Protein AF-A0A7K1BSN0-F1 (afdb_monomer_lite)

Structure (mmCIF, N/CA/C/O backbone):
data_AF-A0A7K1BSN0-F1
#
_entry.id   AF-A0A7K1BSN0-F1
#
loop_
_atom_site.group_PDB
_atom_site.id
_atom_site.type_symbol
_atom_site.label_atom_id
_atom_site.label_alt_id
_atom_site.label_comp_id
_atom_site.label_asym_id
_atom_site.label_entity_id
_atom_site.label_seq_id
_atom_site.pdbx_PDB_ins_code
_atom_site.Cartn_x
_atom_site.Cartn_y
_atom_site.Cartn_z
_atom_site.occupancy
_atom_site.B_iso_or_equiv
_atom_site.auth_seq_id
_atom_site.auth_comp_id
_atom_site.auth_asym_id
_atom_site.auth_atom_id
_atom_site.pdbx_PDB_model_num
ATOM 1 N N . ILE A 1 1 ? 2.130 3.458 6.129 1.00 97.44 1 ILE A N 1
ATOM 2 C CA . ILE A 1 1 ? 3.3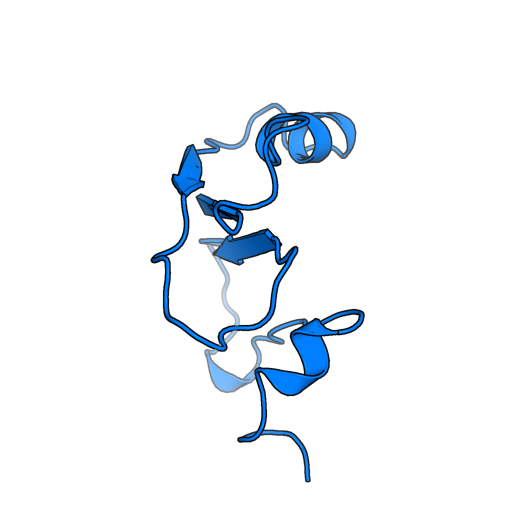50 2.931 5.464 1.00 97.44 1 ILE A CA 1
ATOM 3 C C . ILE A 1 1 ? 3.021 2.647 4.006 1.00 97.44 1 ILE A C 1
ATOM 5 O O . ILE A 1 1 ? 1.959 2.094 3.747 1.00 97.44 1 ILE A O 1
ATOM 9 N N . LEU A 1 2 ? 3.896 3.031 3.076 1.00 98.44 2 LEU A N 1
ATOM 10 C CA . LEU A 1 2 ? 3.795 2.675 1.660 1.00 98.44 2 LEU A CA 1
ATOM 11 C C . LEU A 1 2 ? 5.011 1.840 1.245 1.00 98.44 2 LEU A C 1
ATOM 13 O O . LEU A 1 2 ? 6.132 2.153 1.645 1.00 98.44 2 LEU A O 1
ATOM 17 N N . THR A 1 3 ? 4.804 0.804 0.435 1.00 98.62 3 THR A N 1
ATOM 18 C CA . THR A 1 3 ? 5.896 0.061 -0.212 1.00 98.62 3 THR A CA 1
ATOM 19 C C . THR A 1 3 ? 5.765 0.145 -1.724 1.00 98.62 3 THR A C 1
ATOM 21 O O . THR A 1 3 ? 4.656 0.269 -2.245 1.00 98.62 3 THR A O 1
ATOM 24 N N . ALA A 1 4 ? 6.889 0.108 -2.432 1.00 98.50 4 ALA A N 1
ATOM 25 C CA . ALA A 1 4 ? 6.923 0.010 -3.887 1.00 98.50 4 ALA A CA 1
ATOM 26 C C . ALA A 1 4 ? 7.839 -1.139 -4.305 1.00 98.50 4 ALA A C 1
ATOM 28 O O . ALA A 1 4 ? 8.854 -1.393 -3.653 1.00 98.50 4 ALA A O 1
ATOM 29 N N . THR A 1 5 ? 7.484 -1.840 -5.378 1.00 98.44 5 THR A N 1
ATOM 30 C CA . THR A 1 5 ? 8.367 -2.845 -5.973 1.00 98.44 5 THR A CA 1
ATOM 31 C C . THR A 1 5 ? 9.669 -2.207 -6.478 1.00 98.44 5 THR A C 1
ATOM 33 O O . THR A 1 5 ? 9.656 -1.036 -6.869 1.00 98.44 5 THR A O 1
ATOM 36 N N . PRO A 1 6 ? 10.798 -2.946 -6.486 1.00 98.19 6 PRO A N 1
ATOM 37 C CA . PRO A 1 6 ? 12.111 -2.395 -6.849 1.00 98.19 6 PRO A CA 1
ATOM 38 C C . PRO A 1 6 ? 12.189 -1.769 -8.250 1.00 98.19 6 PRO A C 1
ATOM 40 O O . PRO A 1 6 ? 13.048 -0.931 -8.513 1.00 98.19 6 PRO A O 1
ATOM 43 N N . ASP A 1 7 ? 11.286 -2.158 -9.150 1.00 98.19 7 ASP A N 1
ATOM 44 C CA . ASP A 1 7 ? 11.171 -1.646 -10.515 1.00 98.19 7 ASP A CA 1
ATOM 45 C C . ASP A 1 7 ? 10.464 -0.275 -10.620 1.00 98.19 7 ASP A C 1
ATOM 47 O O . ASP A 1 7 ? 10.331 0.260 -11.722 1.00 98.19 7 ASP A O 1
ATOM 51 N N . LEU A 1 8 ? 10.038 0.328 -9.500 1.00 98.25 8 LEU A N 1
ATOM 52 C CA . LEU A 1 8 ? 9.474 1.680 -9.430 1.00 98.25 8 LEU A CA 1
ATOM 53 C C . LEU A 1 8 ? 10.414 2.642 -8.694 1.00 98.25 8 LEU A C 1
ATOM 55 O O . LEU A 1 8 ? 10.456 2.677 -7.467 1.00 98.25 8 LEU A O 1
ATOM 59 N N . ASN A 1 9 ? 11.121 3.481 -9.452 1.00 97.00 9 ASN A N 1
ATOM 60 C CA . ASN A 1 9 ? 12.134 4.401 -8.919 1.00 97.00 9 ASN A CA 1
ATOM 61 C C . ASN A 1 9 ? 11.975 5.863 -9.383 1.00 97.00 9 ASN A C 1
ATOM 63 O O . ASN A 1 9 ? 12.851 6.685 -9.132 1.00 97.00 9 ASN A O 1
ATOM 67 N N . ALA A 1 10 ? 10.866 6.200 -10.046 1.00 97.69 10 ALA A N 1
ATOM 68 C CA . ALA A 1 10 ? 10.652 7.538 -10.601 1.00 97.69 10 ALA A CA 1
ATOM 69 C C . ALA A 1 10 ? 10.285 8.595 -9.542 1.00 97.69 10 ALA A C 1
ATOM 71 O O . ALA A 1 10 ? 10.570 9.774 -9.729 1.00 97.69 10 ALA A O 1
ATOM 72 N N . THR A 1 11 ? 9.618 8.200 -8.451 1.00 96.50 11 THR A N 1
ATOM 73 C CA . THR A 1 11 ? 9.194 9.111 -7.374 1.00 96.50 11 THR A CA 1
ATOM 74 C C . THR A 1 11 ? 8.838 8.351 -6.092 1.00 96.50 11 THR A C 1
ATOM 76 O O . THR A 1 11 ? 8.674 7.130 -6.105 1.00 96.50 11 THR A O 1
ATOM 79 N N . PHE A 1 12 ? 8.678 9.074 -4.980 1.00 97.12 12 PHE A N 1
ATOM 80 C CA . PHE A 1 12 ? 8.209 8.524 -3.709 1.00 97.12 12 PHE A CA 1
ATOM 81 C C . PHE A 1 12 ? 6.672 8.477 -3.644 1.00 97.12 12 PHE A C 1
ATOM 83 O O . PHE A 1 12 ? 6.035 9.524 -3.774 1.00 97.12 12 PHE A O 1
ATOM 90 N N . PRO A 1 13 ? 6.049 7.332 -3.296 1.00 97.19 13 PRO A N 1
ATOM 91 C CA . PRO A 1 13 ? 4.598 7.254 -3.087 1.00 97.19 13 PRO A CA 1
ATOM 92 C C . PRO A 1 13 ? 4.055 8.247 -2.043 1.00 97.19 13 PRO A C 1
ATOM 94 O O . PRO A 1 13 ? 2.959 8.781 -2.193 1.00 97.19 13 PRO A O 1
ATOM 97 N N . ALA A 1 14 ? 4.835 8.547 -0.999 1.00 97.19 14 ALA A N 1
ATOM 98 C CA . ALA A 1 14 ? 4.453 9.524 0.020 1.00 97.19 14 ALA A CA 1
ATOM 99 C C . ALA A 1 14 ? 4.360 10.971 -0.503 1.00 97.19 14 ALA A C 1
ATOM 101 O O . ALA A 1 14 ? 3.734 11.794 0.157 1.00 97.19 14 ALA A O 1
ATOM 102 N N . ALA A 1 15 ? 4.973 11.307 -1.645 1.00 96.00 15 ALA A N 1
ATOM 103 C CA . ALA A 1 15 ? 4.795 12.624 -2.261 1.00 96.00 15 ALA A CA 1
ATOM 104 C C . ALA A 1 15 ? 3.355 12.782 -2.773 1.00 96.00 15 ALA A C 1
ATOM 106 O O . ALA A 1 15 ? 2.664 13.707 -2.357 1.00 96.00 15 ALA A O 1
ATOM 107 N N . ALA A 1 16 ? 2.866 11.802 -3.538 1.00 94.44 16 ALA A N 1
ATOM 108 C CA . ALA A 1 16 ? 1.492 11.786 -4.038 1.00 94.44 16 ALA A CA 1
ATOM 109 C C . ALA A 1 16 ? 0.451 11.768 -2.905 1.00 94.44 16 ALA A C 1
ATOM 111 O O . ALA A 1 16 ? -0.574 12.430 -2.998 1.00 94.44 16 ALA A O 1
ATOM 112 N N . ALA A 1 17 ? 0.717 11.053 -1.804 1.00 95.50 17 ALA A N 1
ATOM 113 C CA . ALA A 1 17 ? -0.181 11.049 -0.646 1.00 95.50 17 ALA A CA 1
ATOM 114 C C . ALA A 1 17 ? -0.347 12.450 -0.022 1.00 95.50 17 ALA A C 1
ATOM 116 O O . ALA A 1 17 ? -1.446 12.814 0.393 1.00 95.50 17 ALA A O 1
ATOM 117 N N . ARG A 1 18 ? 0.722 13.256 0.028 1.00 95.19 18 ARG A N 1
ATOM 118 C CA . ARG A 1 18 ? 0.641 14.628 0.551 1.00 95.19 18 ARG A CA 1
ATOM 119 C C . ARG A 1 18 ? -0.207 15.530 -0.337 1.00 95.19 18 ARG A C 1
ATOM 121 O O . ARG A 1 18 ? -0.976 16.308 0.196 1.00 95.19 18 ARG A O 1
ATOM 128 N N . GLU A 1 19 ? -0.126 15.375 -1.655 1.00 95.81 19 GLU A N 1
ATOM 129 C CA . GLU A 1 19 ? -0.924 16.160 -2.612 1.00 95.81 19 GLU A CA 1
ATOM 130 C C . GLU A 1 19 ? -2.440 15.926 -2.485 1.00 95.81 19 GLU A C 1
ATOM 132 O O . GLU A 1 19 ? -3.227 16.734 -2.973 1.00 95.81 19 GLU A O 1
ATOM 137 N N . ILE A 1 20 ? -2.855 14.838 -1.827 1.00 94.75 20 ILE A N 1
ATOM 138 C CA . ILE A 1 20 ? -4.265 14.458 -1.653 1.00 94.75 20 ILE A CA 1
ATOM 139 C C . ILE A 1 20 ? -4.760 14.579 -0.201 1.00 94.75 20 ILE A C 1
ATOM 141 O O . ILE A 1 20 ? -5.765 13.960 0.148 1.00 94.75 20 ILE A O 1
ATOM 145 N N . GLY A 1 21 ? -4.078 15.356 0.650 1.00 96.00 21 GLY A N 1
ATOM 146 C CA . GLY A 1 21 ? -4.575 15.709 1.988 1.00 96.00 21 GLY A CA 1
ATOM 147 C C . GLY A 1 21 ? -3.949 14.956 3.170 1.00 96.00 21 GLY A C 1
ATOM 148 O O . GLY A 1 21 ? -4.507 14.970 4.268 1.00 96.00 21 GLY A O 1
ATOM 149 N N . PHE A 1 22 ? -2.821 14.259 2.975 1.00 96.19 22 PHE A N 1
ATOM 150 C CA . PHE A 1 22 ? -2.080 13.584 4.059 1.00 96.19 22 PHE A CA 1
ATOM 151 C C . PHE A 1 22 ? -0.866 14.391 4.554 1.00 96.19 22 PHE A C 1
ATOM 153 O O . PHE A 1 22 ? 0.108 13.813 5.040 1.00 96.19 22 PHE A O 1
ATOM 160 N N . GLU A 1 23 ? -0.876 15.720 4.439 1.00 96.38 23 GLU A N 1
ATOM 161 C CA . GLU A 1 23 ? 0.270 16.577 4.778 1.00 96.38 23 GLU A CA 1
ATOM 162 C C . GLU A 1 23 ? 0.680 16.472 6.255 1.00 96.38 23 GLU A C 1
ATOM 164 O O . GLU A 1 23 ? 1.868 16.554 6.570 1.00 96.38 23 GLU A O 1
ATOM 169 N N . SER A 1 24 ? -0.284 16.256 7.153 1.00 96.88 24 SER A N 1
ATOM 170 C CA . SER A 1 24 ? -0.070 16.138 8.603 1.00 96.88 24 SER A CA 1
ATOM 171 C C . SER A 1 24 ? 0.114 14.699 9.098 1.00 96.88 24 SER A C 1
ATOM 173 O O . SER A 1 24 ? 0.401 14.485 10.278 1.00 96.88 24 SER A O 1
ATOM 175 N N . VAL A 1 25 ? -0.036 13.699 8.225 1.00 97.56 25 VAL A N 1
ATOM 176 C CA . VAL A 1 25 ? 0.058 12.286 8.605 1.00 97.56 25 VAL A CA 1
ATOM 177 C C . VAL A 1 25 ? 1.517 11.821 8.527 1.00 97.56 25 VAL A C 1
ATOM 179 O O . VAL A 1 25 ? 2.191 12.078 7.528 1.00 97.56 25 VAL A O 1
ATOM 182 N N . PRO A 1 26 ? 2.044 11.099 9.533 1.00 97.88 26 PRO A N 1
ATOM 183 C CA . PRO A 1 26 ? 3.363 10.485 9.434 1.00 97.88 26 PRO A CA 1
ATOM 184 C C . PRO A 1 26 ? 3.393 9.418 8.330 1.00 97.88 26 PRO A C 1
ATOM 186 O O . PRO A 1 26 ? 2.712 8.393 8.407 1.00 97.88 26 PRO A O 1
ATOM 189 N N . LEU A 1 27 ? 4.205 9.648 7.298 1.00 97.88 27 LEU A N 1
ATOM 190 C CA . LEU A 1 27 ? 4.354 8.746 6.156 1.00 97.88 27 LEU A CA 1
ATOM 191 C C . LEU A 1 27 ? 5.769 8.168 6.101 1.00 97.88 27 LEU A C 1
ATOM 193 O O . LEU A 1 27 ? 6.753 8.871 6.318 1.00 97.88 27 LEU A O 1
ATOM 197 N N . LEU A 1 28 ? 5.858 6.889 5.743 1.00 98.25 28 LEU A N 1
ATOM 198 C CA . LEU A 1 28 ? 7.110 6.171 5.520 1.00 98.25 28 LEU A CA 1
ATOM 199 C C . LEU A 1 28 ? 7.000 5.374 4.221 1.00 98.25 28 LEU A C 1
ATOM 201 O O . LEU A 1 28 ? 5.982 4.708 4.005 1.00 98.25 28 LEU A O 1
ATOM 205 N N . CYS A 1 29 ? 8.050 5.436 3.402 1.00 98.38 29 CYS A N 1
ATOM 206 C CA . CYS A 1 29 ? 8.230 4.596 2.222 1.00 98.38 29 CYS A CA 1
ATOM 207 C C . CYS A 1 29 ? 9.279 3.514 2.498 1.00 98.38 29 CYS A C 1
ATOM 209 O O . CYS A 1 29 ? 10.277 3.784 3.166 1.00 98.38 29 CYS A O 1
ATOM 211 N N . ALA A 1 30 ? 9.084 2.328 1.931 1.00 98.50 30 ALA A N 1
ATOM 212 C CA . ALA A 1 30 ? 10.085 1.269 1.8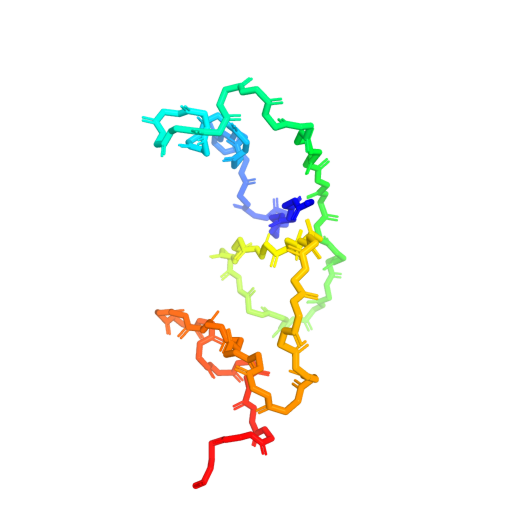76 1.00 98.50 30 ALA A CA 1
ATOM 213 C C . ALA A 1 30 ? 10.058 0.568 0.510 1.00 98.50 30 ALA A C 1
ATOM 215 O O . ALA A 1 30 ? 9.097 0.697 -0.252 1.00 98.50 30 ALA A O 1
ATOM 216 N N . VAL A 1 31 ? 11.118 -0.174 0.205 1.00 98.44 31 VAL A N 1
ATOM 217 C CA . VAL A 1 31 ? 11.154 -1.057 -0.964 1.00 98.44 31 VAL A CA 1
ATOM 218 C C . VAL A 1 31 ? 10.534 -2.392 -0.565 1.00 98.44 31 VAL A C 1
ATOM 220 O O . VAL A 1 31 ? 10.830 -2.921 0.505 1.00 98.44 31 VAL A O 1
ATOM 223 N N . GLU A 1 32 ? 9.639 -2.907 -1.400 1.00 98.56 32 GLU A N 1
ATOM 224 C CA . GLU A 1 32 ? 9.098 -4.252 -1.241 1.00 98.56 32 GLU A CA 1
ATOM 225 C C . GLU A 1 32 ? 10.180 -5.304 -1.495 1.00 98.56 32 GLU A C 1
ATOM 227 O O . GLU A 1 32 ? 11.069 -5.100 -2.321 1.00 98.56 32 GLU A O 1
ATOM 232 N N . ILE A 1 33 ? 10.071 -6.456 -0.836 1.00 98.31 33 ILE A N 1
ATOM 233 C CA . ILE A 1 33 ? 10.926 -7.604 -1.137 1.00 98.31 33 ILE A CA 1
ATOM 234 C C . ILE A 1 33 ? 10.894 -7.973 -2.635 1.00 98.31 33 ILE A C 1
ATOM 236 O O . ILE A 1 33 ? 9.832 -8.084 -3.253 1.00 98.31 33 ILE A O 1
ATOM 240 N N . ASP A 1 34 ? 12.077 -8.191 -3.213 1.00 98.12 34 ASP A N 1
ATOM 241 C CA . ASP A 1 34 ? 12.246 -8.587 -4.613 1.00 98.12 34 ASP A CA 1
ATOM 242 C C . ASP A 1 34 ? 12.098 -10.107 -4.772 1.00 98.12 34 ASP A C 1
ATOM 244 O O . ASP A 1 34 ? 13.063 -10.868 -4.668 1.00 98.12 34 ASP A O 1
ATOM 248 N N . VAL A 1 35 ? 10.859 -10.571 -4.943 1.00 97.69 35 VAL A N 1
ATOM 249 C CA . VAL A 1 35 ? 10.556 -11.998 -5.125 1.00 97.69 35 VAL A CA 1
ATOM 250 C C . VAL A 1 35 ? 10.443 -12.316 -6.622 1.00 97.69 35 VAL A C 1
ATOM 252 O O . VAL A 1 35 ? 9.588 -11.736 -7.298 1.00 97.69 35 VAL A O 1
ATOM 255 N N . PRO A 1 36 ? 11.223 -13.276 -7.161 1.00 97.19 36 PRO A N 1
ATOM 256 C CA . PRO A 1 36 ? 11.121 -13.679 -8.561 1.00 97.19 36 PRO A CA 1
ATOM 257 C C . PRO A 1 36 ? 9.696 -14.084 -8.962 1.00 97.19 36 PRO A C 1
ATOM 259 O O . PRO A 1 36 ? 9.051 -14.892 -8.295 1.00 97.19 36 PRO A O 1
ATOM 262 N N . GLY A 1 37 ? 9.203 -13.525 -10.070 1.00 94.81 37 GLY A N 1
ATOM 263 C CA . GLY A 1 37 ? 7.847 -13.782 -10.571 1.00 94.81 37 GLY A CA 1
ATOM 264 C C . GLY A 1 37 ? 6.730 -13.054 -9.812 1.00 94.81 37 GLY A C 1
ATOM 265 O O . GLY A 1 37 ? 5.558 -13.242 -10.144 1.00 94.81 37 GLY A O 1
ATOM 266 N N . ALA A 1 38 ? 7.059 -12.218 -8.821 1.00 95.25 38 ALA A N 1
ATOM 267 C CA . ALA A 1 38 ? 6.081 -11.344 -8.189 1.00 95.25 38 ALA A CA 1
ATOM 268 C C . ALA A 1 38 ? 5.538 -10.301 -9.173 1.00 95.25 38 ALA A C 1
ATOM 270 O O . ALA A 1 38 ? 6.149 -9.976 -10.192 1.00 95.25 38 ALA A O 1
ATOM 271 N N . LEU A 1 39 ? 4.356 -9.773 -8.853 1.00 96.69 39 LEU A N 1
ATOM 272 C CA . LEU A 1 39 ? 3.689 -8.779 -9.684 1.00 96.69 39 LEU A CA 1
ATOM 273 C C . LEU A 1 39 ? 4.547 -7.495 -9.762 1.00 96.69 39 LEU A C 1
ATOM 275 O O . LEU A 1 39 ? 4.788 -6.892 -8.713 1.00 96.69 39 LEU A O 1
ATOM 279 N N . PRO A 1 40 ? 4.986 -7.069 -10.964 1.00 97.50 40 PRO A N 1
ATOM 280 C CA . PRO A 1 40 ? 5.812 -5.877 -11.133 1.00 97.50 40 PRO A CA 1
ATOM 281 C C . PRO A 1 40 ? 4.981 -4.598 -11.013 1.00 97.50 40 PRO A C 1
ATOM 283 O O . PRO A 1 40 ? 3.760 -4.614 -11.203 1.00 97.50 40 PRO A O 1
ATOM 286 N N . ARG A 1 41 ? 5.658 -3.471 -10.774 1.00 97.31 41 ARG A N 1
ATOM 287 C CA . ARG A 1 41 ? 5.066 -2.126 -10.709 1.00 97.31 41 ARG A CA 1
ATOM 288 C C . ARG A 1 41 ? 3.884 -2.012 -9.745 1.00 97.31 41 ARG A C 1
ATOM 290 O O . ARG A 1 41 ? 2.815 -1.517 -10.107 1.00 97.31 41 ARG A O 1
ATOM 297 N N . VAL A 1 42 ? 4.077 -2.462 -8.507 1.00 98.12 42 VAL A N 1
ATOM 298 C CA . VAL A 1 42 ? 3.049 -2.420 -7.460 1.00 98.12 42 VAL A CA 1
ATOM 299 C C . VAL A 1 42 ? 3.442 -1.435 -6.371 1.00 98.12 42 VAL A C 1
ATOM 301 O O . VAL A 1 42 ? 4.540 -1.503 -5.823 1.00 98.12 42 VAL A O 1
ATOM 304 N N . ILE A 1 43 ? 2.498 -0.569 -6.010 1.00 98.12 43 ILE A N 1
ATOM 305 C CA . ILE A 1 43 ? 2.537 0.219 -4.779 1.00 98.12 43 ILE A CA 1
ATOM 306 C C . ILE A 1 43 ? 1.551 -0.417 -3.799 1.00 98.12 43 ILE A C 1
ATOM 308 O O . ILE A 1 43 ? 0.410 -0.701 -4.170 1.00 98.12 43 ILE A O 1
ATOM 312 N N . ARG A 1 44 ? 1.971 -0.638 -2.552 1.00 98.38 44 ARG A N 1
ATOM 313 C CA . ARG A 1 44 ? 1.095 -1.084 -1.460 1.00 98.38 44 ARG A CA 1
ATOM 314 C C . ARG A 1 44 ? 1.000 -0.004 -0.399 1.00 98.38 44 ARG A C 1
ATOM 316 O O . ARG A 1 44 ? 1.956 0.731 -0.161 1.00 98.38 44 ARG A O 1
ATOM 323 N N . ALA A 1 45 ? -0.147 0.060 0.264 1.00 97.44 45 ALA A N 1
ATOM 324 C CA . ALA A 1 45 ? -0.372 0.936 1.399 1.00 97.44 45 ALA A CA 1
ATOM 325 C C . ALA A 1 45 ? -0.880 0.113 2.583 1.00 97.44 45 ALA A C 1
ATOM 327 O O . ALA A 1 45 ? -1.881 -0.591 2.483 1.00 97.44 45 ALA A O 1
ATOM 328 N N . MET A 1 46 ? -0.192 0.236 3.711 1.00 97.94 46 MET A N 1
ATOM 329 C CA . MET A 1 46 ? -0.685 -0.184 5.013 1.00 97.94 46 MET A CA 1
ATOM 330 C C . MET A 1 46 ? -1.037 1.074 5.796 1.00 97.94 46 MET A C 1
ATOM 332 O O . MET A 1 46 ? -0.155 1.875 6.135 1.00 97.94 46 MET A O 1
ATOM 336 N N . VAL A 1 47 ? -2.329 1.259 6.047 1.00 96.69 47 VAL A N 1
ATOM 337 C CA . VAL A 1 47 ? -2.858 2.420 6.759 1.00 96.69 47 VAL A CA 1
ATOM 338 C C . VAL A 1 47 ? -3.259 1.975 8.157 1.00 96.69 47 VAL A C 1
ATOM 340 O O . VAL A 1 47 ? -4.194 1.198 8.324 1.00 96.69 47 VAL A O 1
ATOM 343 N N . THR A 1 48 ? -2.532 2.460 9.158 1.00 97.25 48 THR A N 1
ATOM 344 C CA . THR A 1 48 ? -2.922 2.301 10.558 1.00 97.25 48 THR A CA 1
ATOM 345 C C . THR A 1 48 ? -3.894 3.420 10.897 1.00 97.25 48 THR A C 1
ATOM 347 O O . THR A 1 48 ? -3.535 4.592 10.784 1.00 97.25 48 THR A O 1
ATOM 350 N N . VAL A 1 49 ? -5.118 3.065 11.279 1.00 96.75 49 VAL A N 1
ATOM 351 C CA . VAL A 1 49 ? -6.186 4.015 11.610 1.00 96.75 49 VAL A CA 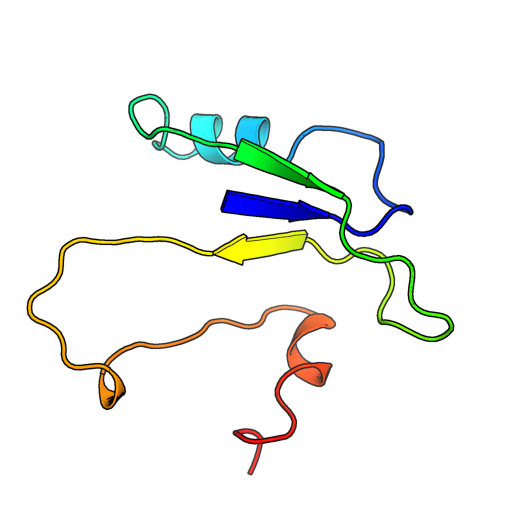1
ATOM 352 C C . VAL A 1 49 ? -6.729 3.733 13.004 1.00 96.75 49 VAL A C 1
ATOM 354 O O . VAL A 1 49 ? -6.812 2.578 13.415 1.00 96.75 49 VAL A O 1
ATOM 357 N N . ASN A 1 50 ? -7.131 4.786 13.713 1.00 97.94 50 ASN A N 1
ATOM 358 C CA . ASN A 1 50 ? -7.989 4.646 14.885 1.00 97.94 50 ASN A CA 1
ATOM 359 C C . ASN A 1 50 ? -9.431 4.555 14.385 1.00 97.94 50 ASN A C 1
ATOM 361 O O . ASN A 1 50 ? -9.893 5.456 13.687 1.00 97.94 50 ASN A O 1
ATOM 365 N N . THR A 1 51 ? -10.123 3.464 14.696 1.00 97.81 51 THR A N 1
ATOM 366 C CA . THR A 1 51 ? -11.499 3.231 14.254 1.00 97.81 51 THR A CA 1
ATOM 367 C C . THR A 1 51 ? -12.242 2.359 15.258 1.00 97.81 51 THR A C 1
ATOM 369 O O . THR A 1 51 ? -11.622 1.578 15.978 1.00 97.81 51 THR A O 1
ATOM 372 N N . GLU A 1 52 ? -13.563 2.502 15.298 1.00 98.25 52 GLU A N 1
ATOM 373 C CA . GLU A 1 52 ? -14.466 1.636 16.067 1.00 98.25 52 GLU A CA 1
ATOM 374 C C . GLU A 1 52 ? -14.929 0.416 15.256 1.00 98.25 52 GLU A C 1
ATOM 376 O O . GLU A 1 52 ? -15.543 -0.494 15.810 1.00 98.25 52 GLU A O 1
ATOM 381 N N . LEU A 1 53 ? -14.626 0.390 13.952 1.00 97.88 53 LEU A N 1
ATOM 382 C CA . LEU A 1 53 ? -14.942 -0.732 13.076 1.00 97.88 53 LEU A CA 1
ATOM 383 C C . LEU A 1 53 ? -14.224 -2.002 13.536 1.00 97.88 53 LEU A C 1
ATOM 385 O O . LEU A 1 53 ? -13.040 -1.991 13.890 1.00 97.88 53 LEU A O 1
ATOM 389 N N . LYS A 1 54 ? -14.938 -3.118 13.463 1.00 97.19 54 LYS A N 1
ATOM 390 C CA . LYS A 1 54 ? -14.385 -4.454 13.643 1.00 97.19 54 LYS A CA 1
ATOM 391 C C . LYS A 1 54 ? -13.575 -4.866 12.420 1.00 97.19 54 LYS A C 1
ATOM 393 O O . LYS A 1 54 ? -13.701 -4.310 11.331 1.00 97.19 54 LYS A O 1
ATOM 398 N N . ILE A 1 55 ? -12.734 -5.881 12.604 1.00 92.44 55 ILE A N 1
ATOM 399 C CA . ILE A 1 55 ? -11.810 -6.350 11.567 1.00 92.44 55 ILE A CA 1
ATOM 400 C C . ILE A 1 55 ? -12.523 -6.849 10.300 1.00 92.44 55 ILE A C 1
ATOM 402 O O . ILE A 1 55 ? -12.011 -6.663 9.202 1.00 92.44 55 ILE A O 1
ATOM 406 N N . ASP A 1 56 ? -13.706 -7.444 10.443 1.00 94.38 56 ASP A N 1
ATOM 407 C CA . ASP A 1 56 ? -14.546 -7.947 9.352 1.00 94.38 56 ASP A CA 1
ATOM 408 C C . ASP A 1 56 ? -15.293 -6.837 8.597 1.00 94.38 56 ASP A C 1
ATOM 410 O O . ASP A 1 56 ? -15.748 -7.054 7.476 1.00 94.38 56 ASP A O 1
ATOM 414 N N . GLU A 1 57 ? -15.359 -5.630 9.162 1.00 96.25 57 GLU A N 1
ATOM 415 C CA . GLU A 1 57 ? -15.914 -4.438 8.513 1.00 96.25 57 GLU A CA 1
ATOM 416 C C . GLU A 1 57 ? -14.856 -3.687 7.679 1.00 96.25 57 GLU A C 1
ATOM 418 O O . GLU A 1 57 ? -15.183 -2.797 6.887 1.00 96.25 57 GLU A O 1
ATOM 423 N N . ILE A 1 58 ? -13.571 -4.042 7.815 1.00 95.94 58 ILE A N 1
ATOM 424 C CA . ILE A 1 58 ? -12.477 -3.389 7.093 1.00 95.94 58 ILE A CA 1
ATOM 425 C C . ILE A 1 58 ? -12.407 -3.881 5.645 1.00 95.94 58 ILE A C 1
ATOM 427 O O . ILE A 1 58 ? -12.095 -5.032 5.342 1.00 95.94 58 ILE A O 1
ATOM 431 N N . SER A 1 59 ? -12.609 -2.950 4.715 1.00 94.44 59 SER A N 1
ATOM 432 C CA . SER A 1 59 ? -12.454 -3.206 3.285 1.00 94.44 59 SER A CA 1
ATOM 433 C C . SER A 1 59 ? -11.010 -2.999 2.832 1.00 94.44 59 SER A C 1
ATOM 435 O O . SER A 1 59 ? -10.519 -1.874 2.738 1.00 94.44 59 SER A O 1
ATOM 437 N N . HIS A 1 60 ? -10.333 -4.090 2.483 1.00 95.12 60 HIS A N 1
ATOM 438 C CA . HIS A 1 60 ? -9.018 -4.031 1.847 1.00 95.12 60 HIS A CA 1
ATOM 439 C C . HIS A 1 60 ? -9.160 -3.841 0.331 1.00 95.12 60 HIS A C 1
ATOM 441 O O . HIS A 1 60 ? -9.752 -4.674 -0.355 1.00 95.12 60 HIS A O 1
ATOM 447 N N . VAL A 1 61 ? -8.598 -2.754 -0.201 1.00 95.19 61 VAL A N 1
ATOM 448 C CA . VAL A 1 61 ? -8.803 -2.333 -1.594 1.00 95.19 61 VAL A CA 1
ATOM 449 C C . VAL A 1 61 ? -7.631 -2.750 -2.484 1.00 95.19 61 VAL A C 1
ATOM 451 O O . VAL A 1 61 ? -6.480 -2.422 -2.206 1.00 95.19 61 VAL A O 1
ATOM 454 N N . TYR A 1 62 ? -7.939 -3.426 -3.596 1.00 95.44 62 TYR A N 1
ATOM 455 C CA . TYR A 1 62 ? -6.967 -3.854 -4.607 1.00 95.44 62 TYR A CA 1
ATOM 456 C C . TYR A 1 62 ? -7.404 -3.362 -5.987 1.00 95.44 62 TYR A C 1
ATOM 458 O O . TYR A 1 62 ? -8.492 -3.685 -6.469 1.00 95.44 62 TYR A O 1
ATOM 466 N N . LEU A 1 63 ? -6.551 -2.569 -6.633 1.00 95.38 63 LEU A N 1
ATOM 467 C CA . LEU A 1 63 ? -6.849 -1.900 -7.901 1.00 95.38 63 LEU A CA 1
ATOM 468 C C . LEU A 1 63 ? -5.926 -2.391 -9.022 1.00 95.38 63 LEU A C 1
ATOM 470 O O . LEU A 1 63 ? -4.856 -2.945 -8.772 1.00 95.38 63 LEU A O 1
ATOM 474 N N . GLY A 1 64 ? -6.341 -2.181 -10.274 1.00 94.94 64 GLY A N 1
ATOM 475 C CA . GLY A 1 64 ? -5.556 -2.555 -11.454 1.00 94.94 64 GLY A CA 1
ATOM 476 C C . GLY A 1 64 ? -5.103 -4.021 -11.436 1.00 94.94 64 GLY A C 1
ATOM 477 O O . GLY A 1 64 ? -5.880 -4.915 -11.096 1.00 94.94 64 GLY A O 1
ATOM 478 N N . GLY A 1 65 ? -3.831 -4.259 -11.771 1.00 93.25 65 GLY A N 1
ATOM 479 C CA . GLY A 1 65 ? -3.228 -5.596 -11.743 1.00 93.25 65 GLY A CA 1
ATOM 480 C C . GLY A 1 65 ? -3.115 -6.204 -10.339 1.00 93.25 65 GLY A C 1
ATOM 481 O O . GLY A 1 65 ? -3.101 -7.425 -10.205 1.00 93.25 65 GLY A O 1
ATOM 482 N N . ALA A 1 66 ? -3.107 -5.382 -9.281 1.00 94.75 66 ALA A N 1
ATOM 483 C CA . ALA A 1 66 ? -2.978 -5.857 -7.903 1.00 94.75 66 ALA A CA 1
ATOM 484 C C . ALA A 1 66 ? -4.201 -6.652 -7.421 1.00 94.75 66 ALA A C 1
ATOM 486 O O . ALA A 1 66 ? -4.093 -7.375 -6.434 1.00 94.75 66 ALA A O 1
ATOM 487 N N . LYS A 1 67 ? -5.333 -6.608 -8.142 1.00 92.94 67 LYS A N 1
ATOM 488 C CA . LYS A 1 67 ? -6.479 -7.508 -7.913 1.00 92.94 67 LYS A CA 1
ATOM 489 C C . LYS A 1 67 ? -6.067 -8.985 -7.883 1.00 92.94 67 LYS A C 1
ATOM 491 O O . LYS A 1 67 ? -6.623 -9.753 -7.109 1.00 92.94 67 LYS A O 1
ATOM 496 N N . ALA A 1 68 ? -5.046 -9.371 -8.654 1.00 90.06 68 ALA A N 1
ATOM 497 C CA . ALA A 1 68 ? -4.528 -10.739 -8.684 1.00 90.06 68 ALA A CA 1
ATOM 498 C C . ALA A 1 68 ? -3.863 -11.200 -7.368 1.00 90.06 68 ALA A C 1
ATOM 500 O O . ALA A 1 68 ? -3.609 -12.394 -7.206 1.00 90.06 68 ALA A O 1
ATOM 501 N N . LEU A 1 69 ? -3.564 -10.279 -6.440 1.00 88.12 69 LEU A N 1
ATOM 502 C CA . LEU A 1 69 ? -2.930 -10.581 -5.151 1.00 88.12 69 LEU A CA 1
ATOM 503 C C . LEU A 1 69 ? -3.922 -11.086 -4.092 1.00 88.12 69 LEU A C 1
ATOM 505 O O . LEU A 1 69 ? -3.494 -11.709 -3.126 1.00 88.12 69 LEU A O 1
ATOM 509 N N . ARG A 1 70 ? -5.229 -10.858 -4.268 1.00 81.00 70 ARG A N 1
ATOM 510 C CA . ARG A 1 70 ? -6.291 -11.376 -3.388 1.00 81.00 70 ARG A CA 1
ATOM 511 C C . ARG A 1 70 ? -7.023 -12.521 -4.054 1.00 81.00 70 ARG A C 1
ATOM 513 O O . ARG A 1 70 ? -8.115 -12.360 -4.587 1.00 81.00 70 ARG A O 1
ATOM 520 N N . LYS A 1 71 ? -6.388 -13.688 -4.043 1.00 65.94 71 LYS A N 1
ATOM 521 C CA . LYS A 1 71 ? -7.001 -14.929 -4.540 1.00 65.94 71 LYS A CA 1
ATOM 522 C C . LYS A 1 71 ? -7.943 -15.579 -3.521 1.00 65.94 71 LYS A C 1
ATOM 524 O O . LYS A 1 71 ? -8.701 -16.463 -3.884 1.00 65.94 71 LYS A O 1
ATOM 529 N N . ASP A 1 72 ? -7.882 -15.143 -2.270 1.00 66.75 72 ASP A N 1
ATOM 530 C CA . ASP A 1 72 ? -8.624 -15.651 -1.112 1.00 66.75 72 ASP A CA 1
ATOM 531 C C . ASP A 1 72 ? -10.042 -15.069 -0.968 1.00 66.75 72 ASP A C 1
ATOM 533 O O . ASP A 1 72 ? -10.892 -15.700 -0.354 1.00 66.75 72 ASP A O 1
ATOM 537 N N . ILE A 1 73 ? -10.305 -13.885 -1.535 1.00 54.69 73 ILE A N 1
ATOM 538 C CA . ILE A 1 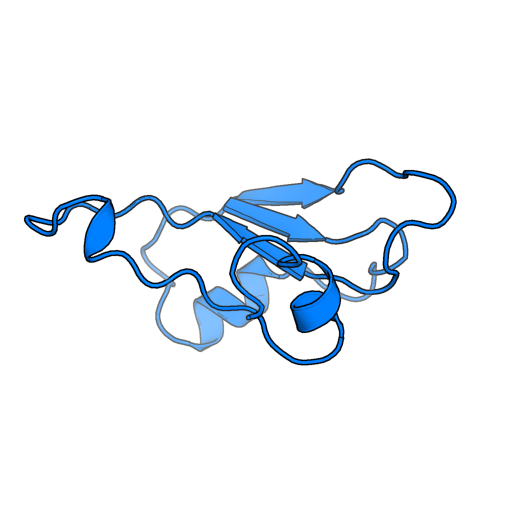73 ? -11.619 -13.200 -1.504 1.00 54.69 73 ILE A CA 1
ATOM 539 C C . ILE A 1 73 ? -12.218 -13.044 -2.917 1.00 54.69 73 ILE A C 1
ATOM 541 O O . ILE A 1 73 ? -13.302 -12.504 -3.106 1.00 54.69 73 ILE A O 1
ATOM 545 N N 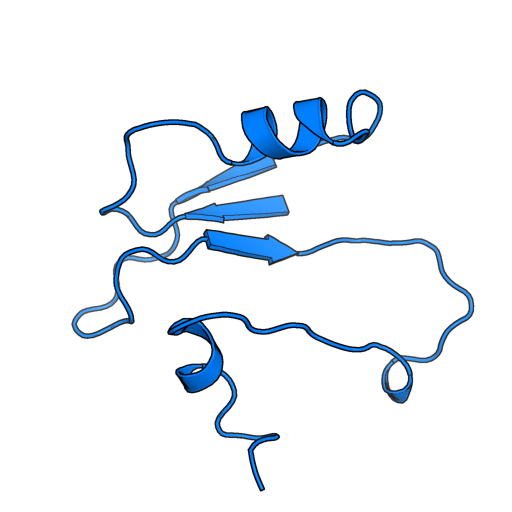. ALA A 1 74 ? -11.529 -13.569 -3.930 1.00 37.94 74 ALA A N 1
ATOM 546 C CA . ALA A 1 74 ? -12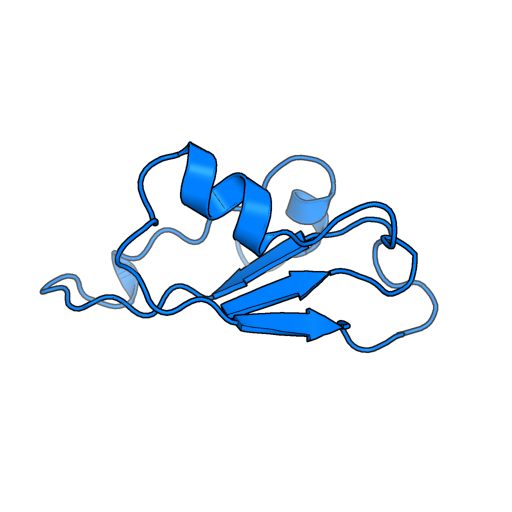.035 -13.679 -5.291 1.00 37.94 74 ALA A CA 1
ATOM 547 C C . ALA A 1 74 ? -12.768 -15.021 -5.496 1.00 37.94 74 ALA A C 1
ATOM 549 O O . ALA A 1 74 ? -12.288 -15.878 -6.237 1.00 37.94 74 ALA A O 1
ATOM 550 N N . GLN A 1 75 ? -13.921 -15.183 -4.838 1.00 39.00 75 GLN A N 1
ATOM 551 C CA . GLN A 1 75 ? -15.061 -15.983 -5.306 1.00 39.00 75 GLN A CA 1
ATOM 552 C C . GLN A 1 75 ? -16.362 -15.303 -4.886 1.00 39.00 75 GLN A C 1
ATOM 554 O O . GLN A 1 75 ? -16.463 -14.923 -3.701 1.00 39.00 75 GLN A O 1
#

Sequence (75 aa):
ILTATPDLNATFPAAAAREIGFESVPLLCAVEIDVPGALPRVIRAMVTVNTELKIDEISHVYLGGAKALRKDIAQ

Foldseek 3Di:
DKEWEPQDDPDFPVVVVVVVPCVPPDDDYDYDDDDPPPDHGDMDDDDDDDDPDDPVRDDDDADDPRVVVCPPPPD

Radius of gyration: 14.03 Å; chains: 1; bounding box: 28×33×28 Å

pLDDT: mean 93.44, std 11.61, range [37.94, 98.62]

Secondary structure (DSSP, 8-state):
-EEE-TT--SS-HHHHHHHTT-TTS---EEEPP--TTPPSS-EEE------S--GGG------GGGGGG--SS--